Protein AF-A0A914XXG9-F1 (afdb_monomer_lite)

Sequence (79 aa):
MGPNDLYYECLGTPTNEDFACSDSLIFHLHKYKTYIAAHRYYFEHKVPPYGKSGCTVDFPMDGQTDDLPDTGIPPIDNP

Radius of gyration: 18.58 Å; chains: 1; bounding box: 26×46×43 Å

Foldseek 3Di:
DDPPDDDDDQCDPPGPPSCVVVVVDDDDPVCVVVVVVVVQADPNDGNDPPPPPDPPPPDPDDDDDDPDPCPDDDDDPDD

Structure (mmCIF, N/CA/C/O backbone):
data_AF-A0A914XXG9-F1
#
_entry.id   AF-A0A914XXG9-F1
#
loop_
_atom_site.group_PDB
_atom_site.id
_atom_site.type_symbol
_atom_site.label_atom_id
_atom_site.label_alt_id
_atom_site.label_comp_id
_atom_site.label_asym_id
_atom_site.label_entity_id
_atom_site.label_seq_id
_atom_site.pdbx_PDB_ins_code
_atom_site.Cartn_x
_atom_site.Cartn_y
_atom_site.Cartn_z
_atom_site.occupancy
_atom_site.B_iso_or_equiv
_atom_site.auth_seq_id
_atom_site.auth_comp_id
_atom_site.auth_asym_id
_atom_site.auth_atom_id
_atom_site.pdbx_PDB_model_num
ATOM 1 N N . MET A 1 1 ? 0.557 -10.714 12.415 1.00 78.50 1 MET A N 1
ATOM 2 C CA . MET A 1 1 ? 0.681 -11.768 11.393 1.00 78.50 1 MET A CA 1
ATOM 3 C C . MET A 1 1 ? 0.360 -13.100 12.039 1.00 78.50 1 MET A C 1
ATOM 5 O O . MET A 1 1 ? 1.143 -13.591 12.849 1.00 78.50 1 MET A O 1
ATOM 9 N N . GLY A 1 2 ? -0.837 -13.608 11.784 1.00 85.19 2 GLY A N 1
ATOM 10 C CA . GLY A 1 2 ? -1.327 -14.893 12.253 1.00 85.19 2 GLY A CA 1
ATOM 11 C C . GLY A 1 2 ? -1.211 -15.993 11.188 1.00 85.19 2 GLY A C 1
ATOM 12 O O . GLY A 1 2 ? -0.947 -15.706 10.022 1.00 85.19 2 GLY A O 1
ATOM 13 N N . PRO A 1 3 ? -1.450 -17.262 11.566 1.00 85.88 3 PRO A N 1
ATOM 14 C CA . PRO A 1 3 ? -1.294 -18.421 10.678 1.00 85.88 3 PRO A CA 1
ATOM 15 C C . PRO A 1 3 ? -2.211 -18.447 9.443 1.00 85.88 3 PRO A C 1
ATOM 17 O O . PRO A 1 3 ? -1.941 -19.200 8.516 1.00 85.88 3 PRO A O 1
ATOM 20 N N . ASN A 1 4 ? -3.295 -17.663 9.440 1.00 89.06 4 ASN A N 1
ATOM 21 C CA . ASN A 1 4 ? -4.301 -17.631 8.370 1.00 89.06 4 ASN A CA 1
ATOM 22 C C . ASN A 1 4 ? -4.336 -16.293 7.623 1.00 89.06 4 ASN A C 1
ATOM 24 O O . ASN A 1 4 ? -5.244 -16.062 6.823 1.00 89.06 4 ASN A O 1
ATOM 28 N N . ASP A 1 5 ? -3.397 -15.394 7.914 1.00 88.62 5 ASP A N 1
ATOM 29 C CA . ASP A 1 5 ? -3.355 -14.114 7.228 1.00 88.62 5 ASP A CA 1
ATOM 30 C C . ASP A 1 5 ? -2.991 -14.335 5.761 1.00 88.62 5 ASP A C 1
ATOM 32 O O . ASP A 1 5 ? -2.085 -15.100 5.430 1.00 88.62 5 ASP A O 1
ATOM 36 N N . LEU A 1 6 ? -3.702 -13.649 4.871 1.00 90.38 6 LEU A N 1
ATOM 37 C CA . LEU A 1 6 ? -3.425 -13.712 3.445 1.00 90.38 6 LEU A CA 1
ATOM 38 C C . LEU A 1 6 ? -2.323 -12.718 3.101 1.00 90.38 6 LEU A C 1
ATOM 40 O O . LEU A 1 6 ? -2.478 -11.508 3.264 1.00 90.38 6 LEU A O 1
ATOM 44 N N . TYR A 1 7 ? -1.221 -13.245 2.591 1.00 90.06 7 TYR A N 1
ATOM 45 C CA . TYR A 1 7 ? -0.116 -12.478 2.045 1.00 90.06 7 TYR A CA 1
ATOM 46 C C . TYR A 1 7 ? 0.524 -13.276 0.910 1.00 90.06 7 TYR A C 1
ATOM 48 O O . TYR A 1 7 ? 0.310 -14.481 0.771 1.00 90.06 7 TYR A O 1
ATOM 56 N N . TYR A 1 8 ? 1.300 -12.592 0.083 1.00 88.38 8 TYR A N 1
ATOM 57 C CA . TYR A 1 8 ? 2.166 -13.222 -0.899 1.00 88.38 8 TYR A CA 1
ATOM 58 C C . TYR A 1 8 ? 3.536 -12.559 -0.816 1.00 88.38 8 TYR A C 1
ATOM 60 O O . TYR A 1 8 ? 3.648 -11.392 -0.438 1.00 88.38 8 TYR A O 1
ATOM 68 N N . GLU A 1 9 ? 4.577 -13.318 -1.131 1.00 88.12 9 GLU A N 1
ATOM 69 C CA . GLU A 1 9 ? 5.957 -12.849 -1.071 1.00 88.12 9 GLU A CA 1
ATOM 70 C C . GLU A 1 9 ? 6.515 -12.689 -2.485 1.00 88.12 9 GLU A C 1
ATOM 72 O O . GLU A 1 9 ? 6.351 -13.564 -3.337 1.00 88.12 9 GLU A O 1
ATOM 77 N N . CYS A 1 10 ? 7.195 -11.570 -2.722 1.00 88.88 10 CYS A N 1
ATOM 78 C CA . CYS A 1 10 ? 7.937 -11.312 -3.951 1.00 88.88 10 CYS A CA 1
ATOM 79 C C . CYS A 1 10 ? 9.387 -11.782 -3.759 1.00 88.88 10 CYS A C 1
ATOM 81 O O . CYS A 1 10 ? 10.195 -11.073 -3.161 1.00 88.88 10 CYS A O 1
ATOM 83 N N . LEU A 1 11 ? 9.701 -12.998 -4.214 1.00 89.94 11 LEU A N 1
ATOM 84 C CA . LEU A 1 11 ? 11.013 -13.645 -4.035 1.00 89.94 11 LEU A CA 1
ATOM 85 C C . LEU A 1 11 ? 11.796 -13.797 -5.354 1.00 89.94 11 LEU A C 1
ATOM 87 O O . LEU A 1 11 ? 12.717 -14.614 -5.433 1.00 89.94 11 LEU A O 1
ATOM 91 N N . GLY A 1 12 ? 11.412 -13.065 -6.404 1.00 87.69 12 GLY A N 1
ATOM 92 C CA . GLY A 1 12 ? 12.072 -13.112 -7.705 1.00 87.69 12 GLY A CA 1
ATOM 93 C C . GLY A 1 12 ? 13.501 -12.560 -7.703 1.00 87.69 12 GLY A C 1
ATOM 94 O O . GLY A 1 12 ? 14.034 -12.086 -6.698 1.00 87.69 12 GLY A O 1
ATOM 95 N N . THR A 1 13 ? 14.148 -12.647 -8.866 1.00 82.38 13 THR A N 1
ATOM 96 C CA . THR A 1 13 ? 15.471 -12.060 -9.109 1.00 82.38 13 THR A CA 1
ATOM 97 C C . THR A 1 13 ? 15.333 -10.675 -9.746 1.00 82.38 13 THR A C 1
ATOM 99 O O . THR A 1 13 ? 14.591 -10.567 -10.724 1.00 82.38 13 THR A O 1
ATOM 102 N N . PRO A 1 14 ? 16.106 -9.662 -9.319 1.00 86.25 14 PRO A N 1
ATOM 103 C CA . PRO A 1 14 ? 17.117 -9.702 -8.259 1.00 86.25 14 PRO A CA 1
ATOM 104 C C . PRO A 1 14 ? 16.512 -9.788 -6.848 1.00 86.25 14 PRO A C 1
ATOM 106 O O . PRO A 1 14 ? 15.471 -9.205 -6.561 1.00 86.25 14 PRO A O 1
ATOM 109 N N . THR A 1 15 ? 17.178 -10.529 -5.954 1.00 79.75 15 THR A N 1
ATOM 110 C CA . THR A 1 15 ? 16.747 -10.668 -4.555 1.00 79.75 15 THR A CA 1
ATOM 111 C C . THR A 1 15 ? 16.634 -9.287 -3.905 1.00 79.75 15 THR A C 1
ATOM 113 O O . THR A 1 15 ? 17.575 -8.502 -3.987 1.00 79.75 15 THR A O 1
ATOM 116 N N . ASN A 1 16 ? 15.513 -9.029 -3.224 1.00 76.88 16 ASN A N 1
ATOM 117 C CA . ASN A 1 16 ? 15.124 -7.743 -2.614 1.00 76.88 16 ASN A CA 1
ATOM 118 C C . ASN A 1 16 ? 14.657 -6.642 -3.586 1.00 76.88 16 ASN A C 1
ATOM 120 O O . ASN A 1 16 ? 14.321 -5.553 -3.130 1.00 76.88 16 ASN A O 1
ATOM 124 N N . GLU A 1 17 ? 14.600 -6.909 -4.890 1.00 80.81 17 GLU A N 1
ATOM 125 C CA . GLU A 1 17 ? 14.288 -5.918 -5.929 1.00 80.81 17 GLU A CA 1
ATOM 126 C C . GLU A 1 17 ? 13.408 -6.530 -7.038 1.00 80.81 17 GLU A C 1
ATOM 128 O O . GLU A 1 17 ? 13.529 -6.218 -8.223 1.00 80.81 17 GLU A O 1
ATOM 133 N N . ASP A 1 18 ? 12.494 -7.429 -6.659 1.00 87.38 18 ASP A N 1
ATOM 134 C CA . ASP A 1 18 ? 11.495 -7.988 -7.573 1.00 87.38 18 ASP A CA 1
ATOM 135 C C . ASP A 1 18 ? 10.389 -6.960 -7.873 1.00 87.38 18 ASP A C 1
ATOM 137 O O . ASP A 1 18 ? 9.249 -7.052 -7.402 1.00 87.38 18 ASP A O 1
ATOM 141 N N . PHE A 1 19 ? 10.758 -5.953 -8.670 1.00 85.12 19 PHE A N 1
ATOM 142 C CA . PHE A 1 19 ? 9.864 -4.886 -9.109 1.00 85.12 19 PHE A CA 1
ATOM 143 C C . PHE A 1 19 ? 8.724 -5.414 -9.978 1.00 85.12 19 PHE A C 1
ATOM 145 O O . PHE A 1 19 ? 7.624 -4.882 -9.932 1.00 85.12 19 PHE A O 1
ATOM 152 N N . ALA A 1 20 ? 8.931 -6.508 -10.719 1.00 86.94 20 ALA A N 1
ATOM 153 C CA . ALA A 1 20 ? 7.871 -7.109 -11.525 1.00 86.94 20 ALA A CA 1
ATOM 154 C C . ALA A 1 20 ? 6.687 -7.566 -10.654 1.00 86.94 20 ALA A C 1
ATOM 156 O O . ALA A 1 20 ? 5.526 -7.405 -11.038 1.00 86.94 20 ALA A O 1
ATOM 157 N N . CYS A 1 21 ? 6.979 -8.099 -9.467 1.00 88.81 21 CYS A N 1
ATOM 158 C CA . CYS A 1 21 ? 5.966 -8.480 -8.495 1.00 88.81 21 CYS A CA 1
ATOM 159 C C . CYS A 1 21 ? 5.324 -7.259 -7.812 1.00 88.81 21 CYS A C 1
ATOM 161 O O . CYS A 1 21 ? 4.094 -7.183 -7.743 1.00 88.81 21 CYS A O 1
ATOM 163 N N . SER A 1 22 ? 6.109 -6.278 -7.349 1.00 83.44 22 SER A N 1
ATOM 164 C CA . SER A 1 22 ? 5.562 -5.096 -6.660 1.00 83.44 22 SER A CA 1
ATOM 165 C C . SER A 1 22 ? 4.782 -4.154 -7.582 1.00 83.44 22 SER A C 1
ATOM 167 O O . SER A 1 22 ? 3.750 -3.620 -7.175 1.00 83.44 22 SER A O 1
ATOM 169 N N . ASP A 1 23 ? 5.218 -3.995 -8.832 1.00 87.31 23 ASP A N 1
ATOM 170 C CA . ASP A 1 23 ? 4.616 -3.084 -9.818 1.00 87.31 23 ASP A CA 1
ATOM 171 C C . ASP A 1 23 ? 3.279 -3.608 -10.358 1.00 87.31 23 ASP A C 1
ATOM 173 O O . ASP A 1 23 ? 2.514 -2.870 -10.981 1.00 87.31 23 ASP A O 1
ATOM 177 N N . SER A 1 24 ? 2.951 -4.874 -10.078 1.00 86.75 24 SER A N 1
ATOM 178 C CA . SER A 1 24 ? 1.621 -5.429 -10.347 1.00 86.75 24 SER A CA 1
ATOM 179 C C . SER A 1 24 ? 0.510 -4.725 -9.548 1.00 86.75 24 SER A C 1
ATOM 181 O O . SER A 1 24 ? -0.665 -4.786 -9.922 1.00 86.75 24 SER A O 1
ATOM 183 N N . LEU A 1 25 ? 0.865 -4.017 -8.467 1.00 84.94 25 LEU A N 1
ATOM 184 C CA . LEU A 1 25 ? -0.059 -3.244 -7.645 1.00 84.94 25 LEU A CA 1
ATOM 185 C C . LEU A 1 25 ? -0.298 -1.853 -8.250 1.00 84.94 25 LEU A C 1
ATO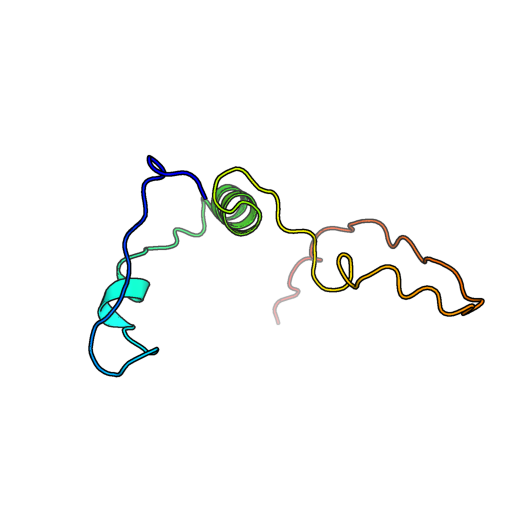M 187 O O . LEU A 1 25 ? 0.532 -0.951 -8.164 1.00 84.94 25 LEU A O 1
ATOM 191 N N . ILE A 1 26 ? -1.481 -1.653 -8.834 1.00 87.94 26 ILE A N 1
ATOM 192 C CA . ILE A 1 26 ? -1.846 -0.389 -9.487 1.00 87.94 26 ILE A CA 1
ATOM 193 C C . ILE A 1 26 ? -2.486 0.586 -8.490 1.00 87.94 26 ILE A C 1
ATOM 195 O O . ILE A 1 26 ? -3.542 0.320 -7.910 1.00 87.94 26 ILE A O 1
ATOM 199 N N . PHE A 1 27 ? -1.908 1.784 -8.372 1.00 87.25 27 PHE A N 1
ATOM 200 C CA . PHE A 1 27 ? -2.423 2.860 -7.524 1.00 87.25 27 PHE A CA 1
ATOM 201 C C . PHE A 1 27 ? -3.259 3.871 -8.317 1.00 87.25 27 PHE A C 1
ATOM 203 O O . PHE A 1 27 ? -2.757 4.793 -8.954 1.00 87.25 27 PHE A O 1
ATOM 210 N N . HIS A 1 28 ? -4.581 3.744 -8.234 1.00 93.62 28 HIS A N 1
ATOM 211 C CA . HIS A 1 28 ? -5.497 4.747 -8.786 1.00 93.62 28 HIS A CA 1
ATOM 212 C C . HIS A 1 28 ? -5.625 6.000 -7.901 1.00 93.62 28 HIS A C 1
ATOM 214 O O . HIS A 1 28 ? -6.188 5.924 -6.811 1.00 93.62 28 HIS A O 1
ATOM 220 N N . LEU A 1 29 ? -5.216 7.171 -8.399 1.00 91.38 29 LEU A N 1
ATOM 221 C CA . LEU A 1 29 ? -5.217 8.437 -7.640 1.00 91.38 29 LEU A CA 1
ATOM 222 C C . LEU A 1 29 ? -6.546 8.763 -6.931 1.00 91.38 29 LEU A C 1
ATOM 224 O O . LEU A 1 29 ? -6.542 9.227 -5.795 1.00 91.38 29 LEU A O 1
ATOM 228 N N . HIS A 1 30 ? -7.695 8.453 -7.539 1.00 94.88 30 HIS A N 1
ATOM 229 C CA . HIS A 1 30 ? -9.005 8.704 -6.924 1.00 94.88 30 HIS A CA 1
ATOM 230 C C . HIS A 1 30 ? -9.262 7.887 -5.637 1.00 94.88 30 HIS A C 1
ATOM 232 O O . HIS A 1 30 ? -10.154 8.232 -4.865 1.00 94.88 30 HIS A O 1
ATOM 238 N N . LYS A 1 31 ? -8.482 6.827 -5.373 1.00 95.19 31 LYS A N 1
ATOM 239 C CA . LYS A 1 31 ? -8.536 6.001 -4.150 1.00 95.19 31 LYS A CA 1
ATOM 240 C C . LYS A 1 31 ? -7.428 6.330 -3.144 1.00 95.19 31 LYS A C 1
ATOM 242 O O . LYS A 1 31 ? -7.221 5.567 -2.204 1.00 95.19 31 LYS A O 1
ATOM 247 N N . TYR A 1 32 ? -6.738 7.463 -3.297 1.00 92.06 32 TYR A N 1
ATOM 248 C CA . TYR A 1 32 ? -5.601 7.856 -2.454 1.00 92.06 32 TYR A CA 1
ATOM 249 C C . TYR A 1 32 ? -5.845 7.661 -0.948 1.00 92.06 32 TYR A C 1
ATOM 251 O O . TYR A 1 32 ? -5.047 7.020 -0.269 1.00 92.06 32 TYR A O 1
ATOM 259 N N . LYS A 1 33 ? -6.990 8.127 -0.426 1.00 92.25 33 LYS A N 1
ATOM 260 C CA . LYS A 1 33 ? -7.339 7.984 1.000 1.00 92.25 33 LYS A CA 1
ATOM 261 C C . LYS A 1 33 ? -7.384 6.522 1.459 1.00 92.25 33 LYS A C 1
ATOM 263 O O . LYS A 1 33 ? -6.929 6.216 2.557 1.00 92.25 33 LYS A O 1
ATOM 268 N N . THR A 1 34 ? -7.904 5.624 0.623 1.00 93.19 34 THR A N 1
ATOM 269 C CA . THR A 1 34 ? -7.951 4.184 0.905 1.00 93.19 34 THR A CA 1
ATOM 270 C C . THR A 1 34 ? -6.548 3.589 0.957 1.00 93.19 34 THR A C 1
ATOM 272 O O . THR A 1 34 ? -6.259 2.817 1.866 1.00 93.19 34 THR A O 1
ATOM 275 N N . TYR A 1 35 ? -5.656 3.980 0.044 1.00 91.44 35 TYR A N 1
ATOM 276 C CA . TYR A 1 35 ? -4.279 3.478 0.035 1.00 91.44 35 TYR A CA 1
ATOM 277 C C . TYR A 1 35 ? -3.458 3.991 1.212 1.00 91.44 35 TYR A C 1
ATOM 279 O O . TYR A 1 35 ? -2.731 3.213 1.815 1.00 91.44 35 TYR A O 1
ATOM 287 N N . ILE A 1 36 ? -3.619 5.259 1.599 1.00 89.69 36 ILE A N 1
ATOM 288 C CA . ILE A 1 36 ? -2.966 5.796 2.800 1.00 89.69 36 ILE A CA 1
ATOM 289 C C . ILE A 1 36 ? -3.475 5.099 4.062 1.00 89.69 36 ILE A C 1
ATOM 291 O O . ILE A 1 36 ? -2.689 4.822 4.965 1.00 89.69 36 ILE A O 1
ATOM 295 N N . ALA A 1 37 ? -4.772 4.787 4.135 1.00 88.88 37 ALA A N 1
ATOM 296 C CA . ALA A 1 37 ? -5.296 3.983 5.231 1.00 88.88 37 ALA A CA 1
ATOM 297 C C . ALA A 1 37 ? -4.656 2.586 5.230 1.00 88.88 37 ALA A C 1
ATOM 299 O O . ALA A 1 37 ? -4.078 2.206 6.241 1.00 88.88 37 ALA A O 1
ATOM 300 N N . ALA A 1 38 ? -4.670 1.869 4.103 1.00 88.56 38 ALA A N 1
ATOM 301 C CA . ALA A 1 38 ? -4.074 0.535 3.985 1.00 88.56 38 ALA A CA 1
ATOM 302 C C . ALA A 1 38 ? -2.567 0.522 4.306 1.00 88.56 38 ALA A C 1
ATOM 304 O O . ALA A 1 38 ? -2.106 -0.350 5.028 1.00 88.56 38 ALA A O 1
ATOM 305 N N . HIS A 1 39 ? -1.814 1.538 3.875 1.00 89.44 39 HIS A N 1
ATOM 306 C CA . HIS A 1 39 ? -0.378 1.673 4.145 1.00 89.44 39 HIS A CA 1
ATOM 307 C C . HIS A 1 39 ? -0.041 1.780 5.644 1.00 89.44 39 HIS A C 1
ATOM 309 O O . HIS A 1 39 ? 1.100 1.558 6.042 1.00 89.44 39 HIS A O 1
ATOM 315 N N . ARG A 1 40 ? -1.019 2.126 6.491 1.00 90.25 40 ARG A N 1
ATOM 316 C CA . ARG A 1 40 ? -0.847 2.270 7.944 1.00 90.25 40 ARG A CA 1
ATOM 317 C C . ARG A 1 40 ? -1.255 1.025 8.729 1.00 90.25 40 ARG A C 1
ATOM 319 O O . ARG A 1 40 ? -1.101 1.050 9.946 1.00 90.25 40 ARG A O 1
ATOM 326 N N . TYR A 1 41 ? -1.780 -0.023 8.094 1.00 90.69 41 TYR A N 1
ATOM 327 C CA . TYR A 1 41 ? -2.206 -1.250 8.772 1.00 90.69 41 TYR A CA 1
ATOM 328 C C . TYR A 1 41 ? -1.571 -2.479 8.122 1.00 90.69 41 TYR A C 1
ATOM 330 O O . TYR A 1 41 ? -1.758 -2.725 6.936 1.00 90.69 41 TYR A O 1
ATOM 338 N N . TYR A 1 42 ? -0.877 -3.283 8.922 1.00 89.50 42 TYR A N 1
ATOM 339 C CA . TYR A 1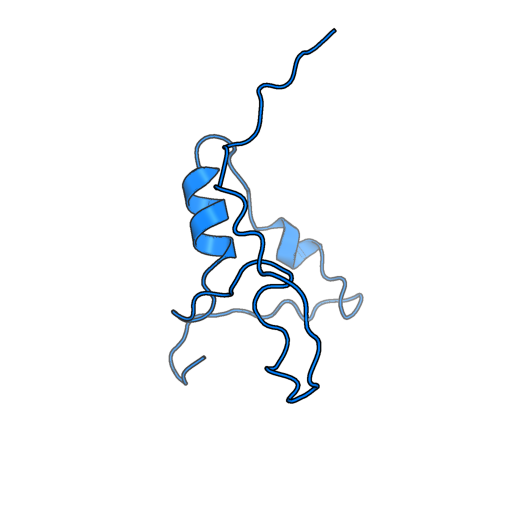 42 ? -0.257 -4.536 8.496 1.00 89.50 42 TYR A CA 1
ATOM 340 C C . TYR A 1 42 ? -0.775 -5.651 9.395 1.00 89.50 42 TYR A C 1
ATOM 342 O O . TYR A 1 42 ? -0.558 -5.609 10.605 1.00 89.50 42 TYR A O 1
ATOM 350 N N . PHE A 1 43 ? -1.475 -6.633 8.818 1.00 89.81 43 PHE A N 1
ATOM 351 C CA . PHE A 1 43 ? -2.068 -7.748 9.570 1.00 89.81 43 PHE A CA 1
ATOM 352 C C . PHE A 1 43 ? -2.913 -7.270 10.764 1.00 89.81 43 PHE A C 1
ATOM 354 O O . PHE A 1 43 ? -2.665 -7.662 11.898 1.00 89.81 43 PHE A O 1
ATOM 361 N N . GLU A 1 44 ? -3.838 -6.336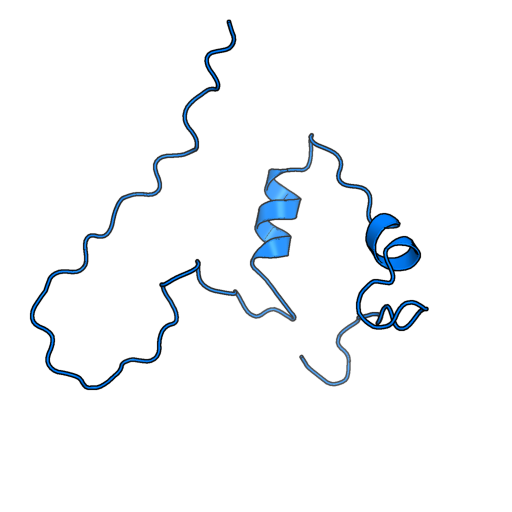 10.508 1.00 87.06 44 GLU A N 1
ATOM 362 C CA . GLU A 1 44 ? -4.703 -5.674 11.508 1.00 87.06 44 GLU A CA 1
ATOM 363 C C . GLU A 1 44 ? -3.972 -4.806 12.551 1.00 87.06 44 GLU A C 1
ATOM 365 O O . GLU A 1 44 ? -4.607 -4.115 13.350 1.00 87.06 44 GLU A O 1
ATOM 370 N N . HIS A 1 45 ? -2.642 -4.737 12.506 1.00 86.88 45 HIS A N 1
ATOM 371 C CA . HIS A 1 45 ? -1.855 -3.884 13.386 1.00 86.88 45 HIS A CA 1
ATOM 372 C C . HIS A 1 45 ? -1.582 -2.533 12.736 1.00 86.88 45 HIS A C 1
ATOM 374 O O . HIS A 1 45 ? -0.973 -2.436 11.669 1.00 86.88 45 HIS A O 1
ATOM 380 N N . LYS A 1 46 ? -2.010 -1.462 13.407 1.00 88.50 46 LYS A N 1
ATOM 381 C CA . LYS A 1 46 ? -1.725 -0.097 12.974 1.00 88.50 46 LYS A CA 1
ATOM 382 C C . LYS A 1 46 ? -0.262 0.245 13.239 1.00 88.50 46 LYS A C 1
ATOM 384 O O . LYS A 1 46 ? 0.159 0.284 14.394 1.00 88.50 46 LYS A O 1
ATOM 389 N N . VAL A 1 47 ? 0.482 0.571 12.189 1.00 85.44 47 VAL A N 1
ATOM 390 C CA . VAL A 1 47 ? 1.844 1.088 12.309 1.00 85.44 47 VAL A CA 1
ATOM 391 C C . VAL A 1 47 ? 1.773 2.580 12.657 1.00 85.44 47 VAL A C 1
ATOM 393 O O . VAL A 1 47 ? 1.069 3.352 11.988 1.00 85.44 47 VAL A O 1
ATOM 396 N N . PRO A 1 48 ? 2.436 3.007 13.743 1.00 81.12 48 PRO A N 1
ATOM 397 C CA . PRO A 1 48 ? 2.479 4.406 14.126 1.00 81.12 48 PRO A CA 1
ATOM 398 C C . PRO A 1 48 ? 3.271 5.228 13.101 1.00 81.12 48 PRO A C 1
ATOM 400 O O . PRO A 1 48 ? 4.100 4.692 12.366 1.00 81.12 48 PRO A O 1
ATOM 403 N N . PRO A 1 49 ? 3.022 6.545 13.031 1.00 75.69 49 PRO A N 1
ATOM 404 C CA . PRO A 1 49 ? 3.819 7.430 12.195 1.00 75.69 49 PRO A CA 1
ATOM 405 C C . PRO A 1 49 ? 5.307 7.326 12.533 1.00 75.69 49 PRO A C 1
ATOM 407 O O . PRO A 1 49 ? 5.676 7.076 13.684 1.00 75.69 49 PRO A O 1
ATOM 410 N N . TYR A 1 50 ? 6.147 7.579 11.531 1.00 71.69 50 TYR A N 1
ATOM 411 C CA . TYR A 1 50 ? 7.590 7.687 11.708 1.00 71.69 50 TYR A CA 1
ATOM 412 C C . TYR A 1 50 ? 7.936 8.570 12.921 1.00 71.69 50 TYR A C 1
ATOM 414 O O . TYR A 1 50 ? 7.341 9.630 13.115 1.00 71.69 50 TYR A O 1
ATOM 422 N N . GLY A 1 51 ? 8.861 8.103 13.762 1.00 66.94 51 GLY A N 1
ATOM 423 C CA . GLY A 1 51 ? 9.297 8.805 14.975 1.00 66.94 51 GLY A CA 1
ATOM 424 C C . GLY A 1 51 ? 8.390 8.658 16.205 1.00 66.94 51 GLY A C 1
ATOM 425 O O . GLY A 1 51 ? 8.813 9.039 17.290 1.00 66.94 51 GLY A O 1
ATOM 426 N N . LYS A 1 52 ? 7.186 8.071 16.094 1.00 65.88 52 LYS A N 1
ATOM 427 C CA . LYS A 1 52 ? 6.279 7.870 17.249 1.00 65.88 52 LYS A CA 1
ATOM 428 C C . LYS A 1 52 ? 6.423 6.514 17.950 1.00 65.88 52 LYS A C 1
ATOM 430 O O . LYS A 1 52 ? 5.813 6.307 18.992 1.00 65.88 52 LYS A O 1
ATOM 435 N N . SER A 1 53 ? 7.216 5.597 17.399 1.00 57.66 53 SER A N 1
ATOM 436 C CA . SER A 1 53 ? 7.517 4.286 17.996 1.00 57.66 53 SER A CA 1
ATOM 437 C C . SER A 1 53 ? 9.012 4.037 18.143 1.00 57.66 53 SER A C 1
ATOM 439 O O . SER A 1 53 ? 9.509 2.965 17.798 1.00 57.66 53 SER A O 1
ATOM 441 N N . GLY A 1 54 ? 9.745 5.039 18.626 1.00 56.03 54 GLY A N 1
ATOM 442 C CA . GLY A 1 54 ? 10.992 4.757 19.327 1.00 56.03 54 GLY A CA 1
ATOM 443 C C . GLY A 1 54 ? 10.638 4.158 20.683 1.00 56.03 54 GLY A C 1
ATOM 444 O O . GLY A 1 54 ? 9.671 4.597 21.303 1.00 56.03 54 GLY A O 1
ATOM 445 N N . CYS A 1 55 ? 11.373 3.139 21.127 1.00 56.22 55 CYS A N 1
ATOM 446 C CA . CYS A 1 55 ? 11.292 2.643 22.498 1.00 56.22 55 CYS A CA 1
ATOM 447 C C . CYS A 1 55 ? 11.216 3.824 23.478 1.00 56.22 55 CYS A C 1
ATOM 449 O O . CYS A 1 55 ? 11.896 4.831 23.258 1.00 56.22 55 CYS A O 1
ATOM 451 N N . THR A 1 56 ? 10.453 3.697 24.571 1.00 55.38 56 THR A N 1
ATOM 452 C CA . THR A 1 56 ? 10.708 4.514 25.761 1.00 55.38 56 THR A CA 1
ATOM 453 C C . THR A 1 56 ? 12.094 4.123 26.233 1.00 55.38 56 THR A C 1
ATOM 455 O O . THR A 1 56 ? 12.289 3.167 26.979 1.00 55.38 56 THR A O 1
ATOM 458 N N . VAL A 1 57 ? 13.095 4.779 25.671 1.00 51.78 57 VAL A N 1
ATOM 459 C CA . VAL A 1 57 ? 14.400 4.774 26.269 1.00 51.78 57 VAL A CA 1
ATOM 460 C C . VAL A 1 57 ? 14.188 5.480 27.597 1.00 51.78 57 VAL A C 1
ATOM 462 O O . VAL A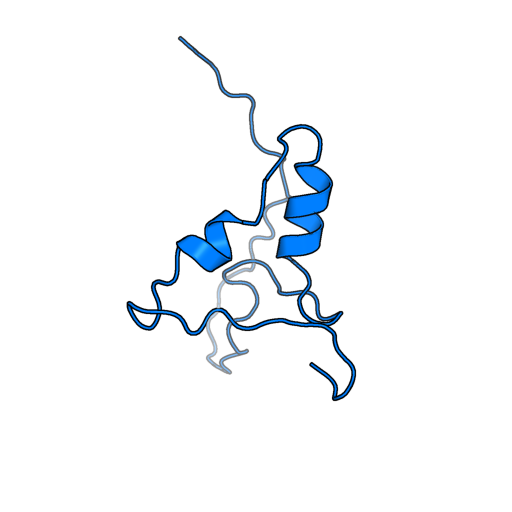 1 57 ? 13.806 6.647 27.619 1.00 51.78 57 VAL A O 1
ATOM 465 N N . ASP A 1 58 ? 14.333 4.753 28.699 1.00 49.34 58 ASP A N 1
ATOM 466 C CA . ASP A 1 58 ? 14.382 5.322 30.045 1.00 49.34 58 ASP A CA 1
ATOM 467 C C . ASP A 1 58 ? 15.670 6.157 30.183 1.00 49.34 58 ASP A C 1
ATOM 469 O O . ASP A 1 58 ? 16.548 5.883 30.999 1.00 49.34 58 ASP A O 1
ATOM 473 N N . PHE A 1 59 ? 15.825 7.164 29.326 1.00 48.50 59 PHE A N 1
ATOM 474 C CA . PHE A 1 59 ? 16.795 8.225 29.466 1.00 48.50 59 PHE A CA 1
ATOM 475 C C . PHE A 1 59 ? 16.029 9.442 29.977 1.00 48.50 59 PHE A C 1
ATOM 477 O O . PHE A 1 59 ? 15.043 9.843 29.353 1.00 48.50 59 PHE A O 1
ATOM 484 N N . PRO A 1 60 ? 16.448 10.040 31.103 1.00 44.09 60 PRO A N 1
ATOM 485 C CA . PRO A 1 60 ? 15.907 11.317 31.521 1.00 44.09 60 PRO A CA 1
ATOM 486 C C . PRO A 1 60 ? 16.384 12.348 30.495 1.00 44.09 60 PRO A C 1
ATOM 488 O O . PRO A 1 60 ? 17.534 12.772 30.527 1.00 44.09 60 PRO A O 1
ATOM 491 N N . MET A 1 61 ? 15.519 12.661 29.537 1.00 42.00 61 MET A N 1
ATOM 492 C CA . MET A 1 61 ? 15.668 13.787 28.625 1.00 42.00 61 MET A CA 1
ATOM 493 C C . MET A 1 61 ? 14.410 14.634 28.782 1.00 42.00 61 MET A C 1
ATOM 495 O O . MET A 1 61 ? 13.372 14.433 28.154 1.00 42.00 61 MET A O 1
ATOM 499 N N . ASP A 1 62 ? 14.508 15.522 29.755 1.00 51.22 62 ASP A N 1
ATOM 500 C CA . ASP A 1 62 ? 13.895 16.835 29.780 1.00 51.22 62 ASP A CA 1
ATOM 501 C C . ASP A 1 62 ? 13.729 17.423 28.366 1.00 51.22 62 ASP A C 1
ATOM 503 O O . ASP A 1 62 ? 14.697 17.828 27.733 1.00 51.22 62 ASP A O 1
ATOM 507 N N . GLY A 1 63 ? 12.490 17.489 27.865 1.00 45.50 63 GLY A N 1
ATOM 508 C CA . GLY A 1 63 ? 12.211 18.251 26.644 1.00 45.50 63 GLY A CA 1
ATOM 509 C C . GLY A 1 63 ? 10.988 17.821 25.843 1.00 45.50 63 GLY A C 1
ATOM 510 O O . GLY A 1 63 ? 11.126 17.217 24.792 1.00 45.50 63 GLY A O 1
ATOM 511 N N . GLN A 1 64 ? 9.807 18.187 26.346 1.00 39.81 64 GLN A N 1
ATOM 512 C CA . GLN A 1 64 ? 8.665 18.714 25.583 1.00 39.81 64 GLN A CA 1
ATOM 513 C C . GLN A 1 64 ? 8.237 17.987 24.286 1.00 39.81 64 GLN A C 1
ATOM 515 O O . GLN A 1 64 ? 8.796 18.165 23.208 1.00 39.81 64 GLN A O 1
ATOM 520 N N . THR A 1 65 ? 7.141 17.232 24.388 1.00 45.62 65 THR A N 1
ATOM 521 C CA . THR A 1 65 ? 6.361 16.729 23.252 1.00 45.62 65 THR A CA 1
ATOM 522 C C . THR A 1 65 ? 5.603 17.876 22.585 1.00 45.62 65 THR A C 1
ATOM 524 O O . THR A 1 65 ? 4.560 18.303 23.084 1.00 45.62 65 THR A O 1
ATOM 527 N N . ASP A 1 66 ? 6.087 18.354 21.444 1.00 43.03 66 ASP A N 1
ATOM 528 C CA . ASP A 1 66 ? 5.276 19.193 20.565 1.00 43.03 66 ASP A CA 1
ATOM 529 C C . ASP A 1 66 ? 4.373 18.287 19.716 1.00 43.03 66 ASP A C 1
ATOM 531 O O . ASP A 1 66 ? 4.744 17.787 18.651 1.00 43.03 66 ASP A O 1
ATOM 535 N N . ASP A 1 67 ? 3.160 18.051 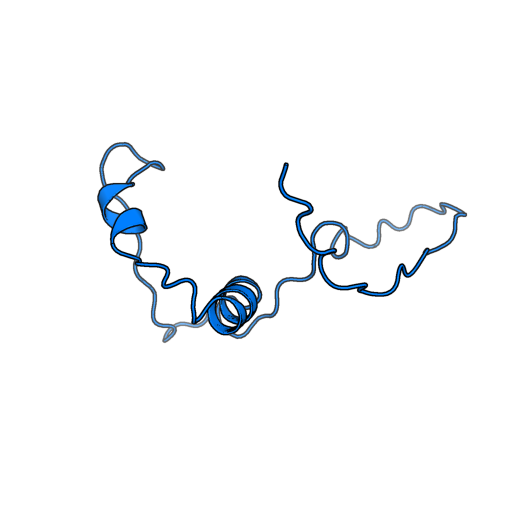20.216 1.00 48.34 67 ASP A N 1
ATOM 536 C CA . ASP A 1 67 ? 2.035 17.581 19.412 1.00 48.34 67 ASP A CA 1
ATOM 537 C C . ASP A 1 67 ? 1.698 18.651 18.362 1.00 48.34 67 ASP A C 1
ATOM 539 O O . ASP A 1 67 ? 0.852 19.521 18.579 1.00 48.34 67 ASP A O 1
ATOM 543 N N . LEU A 1 68 ? 2.358 18.607 17.200 1.00 47.91 68 LEU A N 1
ATOM 544 C CA . LEU A 1 68 ? 1.885 19.369 16.049 1.00 47.91 68 LEU A CA 1
ATOM 545 C C . LEU A 1 68 ? 0.544 18.772 15.577 1.00 47.91 68 LEU A C 1
ATOM 547 O O . LEU A 1 68 ? 0.481 17.567 15.299 1.00 47.91 68 LEU A O 1
ATOM 551 N N . PRO A 1 69 ? -0.528 19.577 15.458 1.00 40.66 69 PRO A N 1
ATOM 552 C CA . PRO A 1 69 ? -1.774 19.112 14.871 1.00 40.66 69 PRO A CA 1
ATOM 553 C C . PRO A 1 69 ? -1.548 18.724 13.406 1.00 40.66 69 PRO A C 1
ATOM 555 O O . PRO A 1 69 ? -0.816 19.396 12.682 1.00 40.66 69 PRO A O 1
ATOM 558 N N . ASP A 1 70 ? -2.201 17.637 12.989 1.00 51.34 70 ASP A N 1
ATOM 559 C CA . ASP A 1 70 ? -2.279 17.146 11.608 1.00 51.34 70 ASP A CA 1
ATOM 560 C C . ASP A 1 70 ? -2.993 18.192 10.737 1.00 51.34 70 ASP A C 1
ATOM 562 O O . ASP A 1 70 ? -4.203 18.134 10.502 1.00 51.34 70 ASP A O 1
ATOM 566 N N . THR A 1 71 ? -2.262 19.228 10.328 1.00 44.25 71 THR A N 1
ATOM 567 C CA . THR 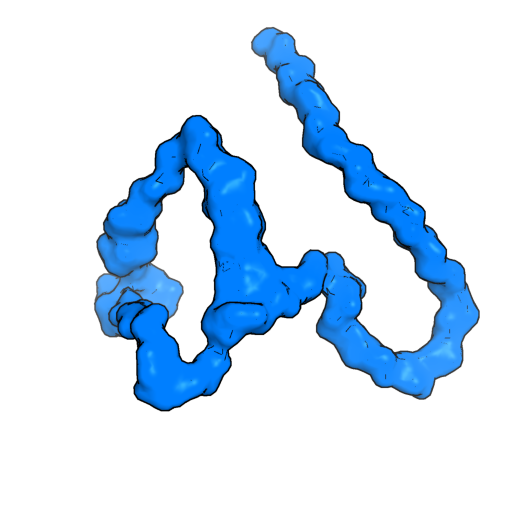A 1 71 ? -2.712 20.162 9.307 1.00 44.25 71 THR A CA 1
ATOM 568 C C . THR A 1 71 ? -2.457 19.498 7.964 1.00 44.25 71 THR A C 1
ATOM 570 O O . THR A 1 71 ? -1.322 19.324 7.524 1.00 44.25 71 THR A O 1
ATOM 573 N N . GLY A 1 72 ? -3.555 19.059 7.345 1.00 47.56 72 GLY A N 1
ATOM 574 C CA . GLY A 1 72 ? -3.557 18.434 6.031 1.00 47.56 72 GLY A CA 1
ATOM 575 C C . GLY A 1 72 ? -2.679 19.179 5.022 1.00 47.56 72 GLY A C 1
ATOM 576 O O . GLY A 1 72 ? -2.541 20.399 5.077 1.00 47.56 72 GLY A O 1
ATOM 577 N N . ILE A 1 73 ? -2.095 18.397 4.112 1.00 53.78 73 ILE A N 1
ATOM 578 C CA . ILE A 1 73 ? -1.188 18.825 3.039 1.00 53.78 73 ILE A CA 1
ATOM 579 C C . ILE A 1 73 ? -1.649 20.172 2.442 1.00 53.78 73 ILE A C 1
ATOM 581 O O . ILE A 1 73 ? -2.785 20.245 1.960 1.00 53.78 73 ILE A O 1
ATOM 585 N N . PRO A 1 74 ? -0.812 21.228 2.459 1.00 47.09 74 PRO A N 1
ATOM 586 C CA . PRO A 1 74 ? -1.167 22.498 1.838 1.00 47.09 74 PRO A CA 1
ATOM 587 C C . PRO A 1 74 ? -1.315 22.326 0.316 1.00 47.09 74 PRO A C 1
ATOM 589 O O . PRO A 1 74 ? -0.642 21.473 -0.272 1.00 47.09 74 PRO A O 1
ATOM 592 N N . PRO A 1 75 ? -2.200 23.099 -0.340 1.00 49.69 75 PRO A N 1
ATOM 593 C CA . PRO A 1 75 ? -2.380 23.012 -1.783 1.00 49.69 75 PRO A CA 1
ATOM 594 C C . PRO A 1 75 ? -1.064 23.317 -2.506 1.00 49.69 75 PRO A C 1
ATOM 596 O O . PRO A 1 75 ? -0.316 24.212 -2.118 1.00 49.69 75 PRO A O 1
ATOM 599 N N . ILE A 1 76 ? -0.784 22.541 -3.553 1.00 55.69 76 ILE A N 1
ATOM 600 C CA . ILE A 1 76 ? 0.344 22.773 -4.454 1.00 55.69 76 ILE A CA 1
ATOM 601 C C . ILE A 1 76 ? 0.022 24.037 -5.253 1.00 55.69 76 ILE A C 1
ATOM 603 O O . ILE A 1 76 ? -0.810 23.993 -6.161 1.00 55.69 76 ILE A O 1
ATOM 607 N N . ASP A 1 77 ? 0.667 25.150 -4.915 1.00 48.84 77 ASP A N 1
ATOM 608 C CA . ASP A 1 77 ? 0.721 26.314 -5.795 1.00 48.84 77 ASP A CA 1
ATOM 609 C C . ASP A 1 77 ? 1.606 25.955 -6.992 1.00 48.84 77 ASP A C 1
ATOM 611 O O . ASP A 1 77 ? 2.818 25.762 -6.875 1.00 48.84 77 ASP A O 1
ATOM 615 N N . ASN A 1 78 ? 0.963 25.794 -8.144 1.00 46.59 78 ASN A N 1
ATOM 616 C CA . ASN A 1 78 ? 1.623 25.518 -9.409 1.00 46.59 78 ASN A CA 1
ATOM 617 C C . ASN A 1 78 ? 1.985 26.852 -10.090 1.00 46.59 78 ASN A C 1
ATOM 619 O O . ASN A 1 78 ? 1.081 27.680 -10.246 1.00 46.59 78 ASN A O 1
ATOM 623 N N . PRO A 1 79 ? 3.242 27.085 -10.507 1.00 54.41 79 PRO A N 1
ATOM 624 C CA . PRO A 1 79 ? 3.546 28.109 -11.500 1.00 54.41 79 PRO A CA 1
ATOM 625 C C . PRO A 1 79 ? 3.095 27.693 -12.910 1.00 54.41 79 PRO A C 1
ATOM 627 O O . PRO A 1 79 ? 3.080 26.475 -13.216 1.00 54.41 79 PRO A O 1
#

Secondary structure (DSSP, 8-state):
--TT--------SSTT--HHHHTTS---GGGHHHHHHHHTEETTEEPPPTTS-S-------------------------

pLDDT: mean 73.61, std 18.66, range [39.81, 95.19]

Organism: NCBI:txid310955